Protein AF-A0A0G0WFK4-F1 (afdb_monomer_lite)

Structure (mmCIF, N/CA/C/O backbone):
data_AF-A0A0G0WFK4-F1
#
_entry.id   AF-A0A0G0WFK4-F1
#
loop_
_atom_site.group_PDB
_atom_site.id
_atom_site.type_symbol
_atom_site.label_atom_id
_atom_site.label_alt_id
_atom_site.label_comp_id
_atom_site.label_asym_id
_atom_site.label_entity_id
_atom_site.label_seq_id
_atom_site.pdbx_PDB_ins_code
_atom_site.Cartn_x
_atom_site.Cartn_y
_atom_site.Cartn_z
_atom_site.occupancy
_atom_site.B_iso_or_equiv
_atom_site.auth_seq_id
_atom_site.auth_comp_id
_atom_site.auth_asym_id
_atom_site.auth_atom_id
_atom_site.pdbx_PDB_model_num
ATOM 1 N N . MET A 1 1 ? -22.152 2.661 3.006 1.00 64.81 1 MET A N 1
ATOM 2 C CA . MET A 1 1 ? -20.702 2.410 2.831 1.00 64.81 1 MET A CA 1
ATOM 3 C C . MET A 1 1 ? -20.285 1.406 3.895 1.00 64.81 1 MET A C 1
ATOM 5 O O . MET A 1 1 ? -20.731 1.588 5.021 1.00 64.81 1 MET A O 1
ATOM 9 N N . ARG A 1 2 ? -19.544 0.336 3.561 1.00 86.88 2 ARG A N 1
ATOM 10 C CA . ARG A 1 2 ? -19.130 -0.651 4.581 1.00 86.88 2 ARG A CA 1
ATOM 11 C C . ARG A 1 2 ? -18.030 -0.054 5.489 1.00 86.88 2 ARG A C 1
ATOM 13 O O . ARG A 1 2 ? -17.237 0.732 4.957 1.00 86.88 2 ARG A O 1
ATOM 20 N N . PRO A 1 3 ? -17.988 -0.369 6.797 1.00 92.56 3 PRO A N 1
ATOM 21 C CA . PRO A 1 3 ? -17.028 0.206 7.750 1.00 92.56 3 PRO A CA 1
ATOM 22 C C . PRO A 1 3 ? -15.561 0.109 7.313 1.00 92.56 3 PRO A C 1
ATOM 24 O O . PRO A 1 3 ? -14.814 1.074 7.450 1.00 92.56 3 PRO A O 1
ATOM 27 N N . GLU A 1 4 ? -15.167 -0.997 6.688 1.00 91.81 4 GLU A N 1
ATOM 28 C CA . GLU A 1 4 ? -13.802 -1.282 6.233 1.00 91.81 4 GLU A CA 1
ATOM 29 C C . GLU A 1 4 ? -13.328 -0.271 5.193 1.00 91.81 4 GLU A C 1
ATOM 31 O O . GLU A 1 4 ? -12.242 0.288 5.305 1.00 91.81 4 GLU A O 1
ATOM 36 N N . HIS A 1 5 ? -14.172 0.041 4.208 1.00 90.56 5 HIS A N 1
ATOM 37 C CA . HIS A 1 5 ? -13.826 1.007 3.164 1.00 90.56 5 HIS A CA 1
ATOM 38 C C . HIS A 1 5 ? -13.677 2.424 3.719 1.00 90.56 5 HIS A C 1
ATOM 40 O O . HIS A 1 5 ? -12.835 3.188 3.249 1.00 90.56 5 HIS A O 1
ATOM 46 N N . LYS A 1 6 ? -14.485 2.778 4.727 1.00 93.38 6 LYS A N 1
ATOM 47 C CA . LYS A 1 6 ? -14.355 4.061 5.420 1.00 93.38 6 LYS A CA 1
ATOM 48 C C . LYS A 1 6 ? -13.047 4.101 6.215 1.00 93.38 6 LYS A C 1
ATOM 50 O O . LYS A 1 6 ? -12.287 5.051 6.068 1.00 93.38 6 LYS A O 1
ATOM 55 N N . ALA A 1 7 ? -12.765 3.057 6.991 1.00 94.38 7 ALA A N 1
ATOM 56 C CA . ALA A 1 7 ? -11.561 2.945 7.808 1.00 94.38 7 ALA A CA 1
ATOM 57 C C . ALA A 1 7 ? -10.271 2.967 6.965 1.00 94.38 7 ALA A C 1
ATOM 59 O O . ALA A 1 7 ? -9.344 3.713 7.271 1.00 94.38 7 ALA A O 1
ATOM 60 N N . LEU A 1 8 ? -10.228 2.219 5.859 1.00 92.44 8 LEU A N 1
ATOM 61 C CA . LEU A 1 8 ? -9.098 2.226 4.925 1.00 92.44 8 LEU A CA 1
ATOM 62 C C . LEU A 1 8 ? -8.889 3.606 4.294 1.00 92.44 8 LEU A C 1
ATOM 64 O O . LEU A 1 8 ? -7.750 4.043 4.139 1.00 92.44 8 LEU A O 1
ATOM 68 N N . GLY A 1 9 ? -9.976 4.307 3.957 1.00 91.38 9 GLY A N 1
ATOM 69 C CA . GLY A 1 9 ? -9.890 5.659 3.415 1.00 91.38 9 GLY A CA 1
ATOM 70 C C . GLY A 1 9 ? -9.266 6.648 4.405 1.00 91.38 9 GLY A C 1
ATOM 71 O O . GLY A 1 9 ? -8.356 7.399 4.054 1.00 91.38 9 GLY A O 1
ATOM 72 N N . GLU A 1 10 ? -9.711 6.599 5.659 1.00 93.56 10 GLU A N 1
ATOM 73 C CA . GLU A 1 10 ? -9.184 7.402 6.769 1.00 93.56 10 GLU A CA 1
ATOM 74 C C . GLU A 1 10 ? -7.695 7.123 7.035 1.00 93.56 10 GLU A C 1
ATOM 76 O O . GLU A 1 10 ? -6.894 8.052 7.173 1.00 93.56 10 GLU A O 1
ATOM 81 N N . TYR A 1 11 ? -7.298 5.851 7.007 1.00 93.38 11 TYR A N 1
ATOM 82 C CA . TYR A 1 11 ? -5.913 5.444 7.220 1.00 93.38 11 TYR A CA 1
ATOM 83 C C . TYR A 1 11 ? -4.987 5.895 6.078 1.00 93.38 11 TYR A C 1
ATOM 85 O O . TYR A 1 11 ? -3.985 6.581 6.303 1.00 93.38 11 TYR A O 1
ATOM 93 N N . TYR A 1 12 ? -5.320 5.543 4.832 1.00 89.06 12 TYR A N 1
ATOM 94 C CA . TYR A 1 12 ? -4.417 5.755 3.699 1.00 89.06 12 TYR A CA 1
ATOM 95 C C . TYR A 1 12 ? -4.435 7.187 3.148 1.00 89.06 12 TYR A C 1
ATOM 97 O O . TYR A 1 12 ? -3.385 7.677 2.726 1.00 89.06 12 TYR A O 1
ATOM 105 N N . PHE A 1 13 ? -5.588 7.867 3.142 1.00 86.88 13 PHE A N 1
ATOM 106 C CA . PHE A 1 13 ? -5.724 9.190 2.512 1.00 86.88 13 PHE A CA 1
ATOM 107 C C . PHE A 1 13 ? -5.757 10.348 3.509 1.00 86.88 13 PHE A C 1
ATOM 109 O O . PHE A 1 13 ? -5.319 11.444 3.164 1.00 86.88 13 PHE A O 1
ATOM 116 N N . HIS A 1 14 ? -6.222 10.120 4.740 1.00 88.50 14 HIS A N 1
ATOM 117 C CA . HIS A 1 14 ? -6.256 11.151 5.786 1.00 88.50 14 HIS A CA 1
ATOM 118 C C . HIS A 1 14 ? -5.124 11.009 6.813 1.00 88.50 14 HIS A C 1
ATOM 120 O O . HIS A 1 14 ? -4.964 11.869 7.676 1.00 88.50 14 HIS A O 1
ATOM 126 N N . GLY A 1 15 ? -4.304 9.960 6.694 1.00 85.38 15 GLY A N 1
ATOM 127 C CA . GLY A 1 15 ? -3.072 9.788 7.460 1.00 85.38 15 GLY A CA 1
ATOM 128 C C . GLY A 1 15 ? -3.271 9.484 8.943 1.00 85.38 15 GLY A C 1
ATOM 129 O O . GLY A 1 15 ? -2.293 9.554 9.692 1.00 85.38 15 GLY A O 1
ATOM 130 N N . LYS A 1 16 ? -4.498 9.139 9.347 1.00 93.31 16 LYS A N 1
ATOM 131 C CA . LYS A 1 16 ? -4.846 8.721 10.707 1.00 93.31 16 LYS A CA 1
ATOM 132 C C . LYS A 1 16 ? -4.148 7.412 11.078 1.00 93.31 16 LYS A C 1
ATOM 134 O O . LYS A 1 16 ? -3.753 6.621 10.218 1.00 93.31 16 LYS A O 1
ATOM 139 N N . THR A 1 17 ? -4.010 7.166 12.374 1.00 94.88 17 THR A N 1
ATOM 140 C CA . THR A 1 17 ? -3.558 5.866 12.890 1.00 94.88 17 THR A CA 1
ATOM 141 C C . THR A 1 17 ? -4.602 4.772 12.619 1.00 94.88 17 THR A C 1
ATOM 143 O O . THR A 1 17 ? -5.748 5.070 12.266 1.00 94.88 17 THR A O 1
ATOM 146 N N . ILE A 1 18 ? -4.219 3.497 12.773 1.00 93.88 18 ILE A N 1
ATOM 147 C CA . ILE A 1 18 ? -5.154 2.361 12.657 1.00 93.88 18 ILE A CA 1
ATOM 148 C C . ILE A 1 18 ? -6.304 2.536 13.656 1.00 93.88 18 ILE A C 1
ATOM 150 O O . ILE A 1 18 ? -7.464 2.501 13.254 1.00 93.88 18 ILE A O 1
ATOM 154 N N . ASP A 1 19 ? -5.993 2.844 14.916 1.00 96.56 19 ASP A N 1
ATOM 155 C CA . ASP A 1 19 ? -6.999 3.016 15.968 1.00 96.56 19 ASP A CA 1
ATOM 156 C C . ASP A 1 19 ? -7.962 4.173 15.693 1.00 96.56 19 ASP A C 1
ATOM 158 O O . ASP A 1 19 ? -9.178 4.019 15.807 1.00 96.56 19 ASP A O 1
ATOM 162 N N .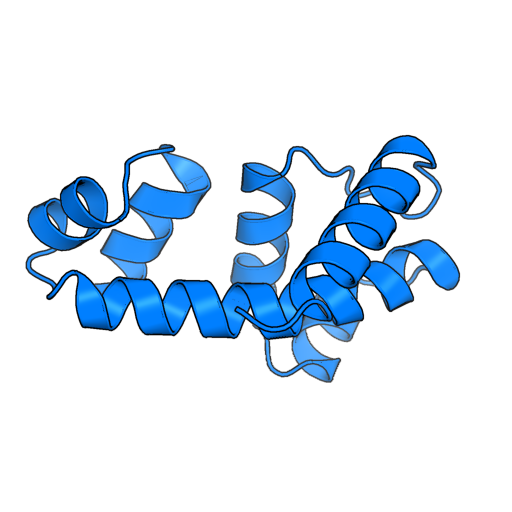 GLU A 1 20 ? -7.450 5.336 15.286 1.00 97.44 20 GLU A N 1
ATOM 163 C CA . GLU A 1 20 ? -8.295 6.487 14.946 1.00 97.44 20 GLU A CA 1
ATOM 164 C C . GLU A 1 20 ? -9.212 6.186 13.757 1.00 97.44 20 GLU A C 1
ATOM 166 O O . GLU A 1 20 ? -10.393 6.553 13.760 1.00 97.44 20 GLU A O 1
ATOM 171 N N . SER A 1 21 ? -8.675 5.504 12.746 1.00 96.75 21 SER A N 1
ATOM 172 C CA . SER A 1 21 ? -9.403 5.149 11.530 1.00 96.75 21 SER A CA 1
ATOM 173 C C . SER A 1 21 ? -10.505 4.133 11.824 1.00 96.75 21 SER A C 1
ATOM 175 O O . SER A 1 21 ? -11.664 4.378 11.477 1.00 96.75 21 SER A O 1
ATOM 177 N N . ALA A 1 22 ? -10.172 3.050 12.531 1.00 96.31 22 ALA A N 1
ATOM 178 C CA . ALA A 1 22 ? -11.100 1.995 12.929 1.00 96.31 22 ALA A CA 1
ATOM 179 C C . ALA A 1 22 ? -12.217 2.546 13.830 1.00 96.31 22 ALA A C 1
ATOM 181 O O . ALA A 1 22 ? -13.403 2.405 13.514 1.00 96.31 22 ALA A O 1
ATOM 182 N N . LYS A 1 23 ? -11.855 3.324 14.862 1.00 96.50 23 LYS A N 1
ATOM 183 C CA . LYS A 1 23 ? -12.810 3.988 15.762 1.00 96.50 23 LYS A CA 1
ATOM 184 C C . LYS A 1 23 ? -13.776 4.905 15.013 1.00 96.50 23 LYS A C 1
ATOM 186 O O . LYS A 1 23 ? -14.975 4.881 15.280 1.00 96.50 23 LYS A O 1
ATOM 191 N N . SER A 1 24 ? -13.286 5.701 14.061 1.00 94.88 24 SER A N 1
ATOM 192 C CA . SER A 1 24 ? -14.133 6.622 13.284 1.00 94.88 24 SER A CA 1
ATOM 193 C C . SER A 1 24 ? -15.129 5.913 12.354 1.00 94.88 24 SER A C 1
ATOM 195 O O . SER A 1 24 ? -16.141 6.499 11.942 1.00 94.88 24 SER A O 1
ATOM 197 N N . ALA A 1 25 ? -14.851 4.655 12.015 1.00 94.62 25 ALA A N 1
ATOM 198 C CA . ALA A 1 25 ? -15.683 3.819 11.165 1.00 94.62 25 ALA A CA 1
ATOM 199 C C . ALA A 1 25 ? -16.572 2.838 11.944 1.00 94.62 25 ALA A C 1
ATOM 201 O O . ALA A 1 25 ? -17.462 2.248 11.335 1.00 94.62 25 ALA A O 1
ATOM 202 N N . GLY A 1 26 ? -16.369 2.696 13.258 1.00 95.31 26 GLY A N 1
ATOM 203 C CA . GLY A 1 26 ? -17.031 1.669 14.064 1.00 95.31 26 GLY A CA 1
ATOM 204 C C . GLY A 1 26 ? -16.549 0.254 13.727 1.00 95.31 26 GLY A C 1
ATOM 205 O O . GLY A 1 26 ? -17.352 -0.672 13.745 1.00 95.31 26 GLY A O 1
ATOM 206 N N . LEU A 1 27 ? -15.270 0.115 13.365 1.00 96.31 27 LEU A N 1
ATOM 207 C CA . LEU A 1 27 ? -14.598 -1.145 13.042 1.00 96.31 27 LEU A CA 1
ATOM 208 C C . LEU A 1 27 ? -13.624 -1.513 14.170 1.00 96.31 27 LEU A C 1
ATOM 210 O O . LEU A 1 27 ? -13.079 -0.619 14.821 1.00 96.31 27 LEU A O 1
ATOM 214 N N . ASP A 1 28 ? -13.385 -2.804 14.387 1.00 96.25 28 ASP A N 1
ATOM 215 C CA . ASP A 1 28 ? -12.339 -3.251 15.305 1.00 96.25 28 ASP A CA 1
ATOM 216 C C . ASP A 1 28 ? -10.941 -2.941 14.732 1.00 96.25 28 ASP A C 1
ATOM 218 O O . ASP A 1 28 ? -10.670 -3.163 13.547 1.00 96.25 28 ASP A O 1
ATOM 222 N N . SER A 1 29 ? -10.033 -2.420 15.562 1.00 95.88 29 SER A N 1
ATOM 223 C CA . SER A 1 29 ? -8.677 -2.070 15.119 1.00 95.88 29 SER A CA 1
ATOM 224 C C . SER A 1 29 ? -7.915 -3.267 14.549 1.00 95.88 29 SER A C 1
ATOM 226 O O . SER A 1 29 ? -7.195 -3.107 13.565 1.00 95.88 29 SER A O 1
ATOM 228 N N . SER A 1 30 ? -8.102 -4.469 15.104 1.00 95.88 30 SER A N 1
ATOM 229 C CA . SER A 1 30 ? -7.426 -5.683 14.630 1.00 95.88 30 SER A CA 1
ATOM 230 C C . SER A 1 30 ? -7.941 -6.144 13.264 1.00 95.88 30 SER A C 1
ATOM 232 O O . SER A 1 30 ? -7.197 -6.739 12.484 1.00 95.88 30 SER A O 1
ATOM 234 N N . GLU A 1 31 ? -9.203 -5.852 12.939 1.00 95.62 31 GLU A N 1
ATOM 235 C CA . GLU A 1 31 ? -9.756 -6.107 11.608 1.00 95.62 31 GLU A CA 1
ATOM 236 C C . GLU A 1 31 ? -9.151 -5.153 10.578 1.00 95.62 31 GLU A C 1
ATOM 238 O O . GLU A 1 31 ? -8.713 -5.599 9.515 1.00 95.62 31 GLU A O 1
ATOM 243 N N . LEU A 1 32 ? -9.050 -3.859 10.906 1.00 95.62 32 LEU A N 1
ATOM 244 C CA . LEU A 1 32 ? -8.381 -2.894 10.032 1.00 95.62 32 LEU A CA 1
ATOM 245 C C . LEU A 1 32 ? -6.901 -3.233 9.842 1.00 95.62 32 LEU A C 1
ATOM 247 O O . LEU A 1 32 ? -6.391 -3.155 8.725 1.00 95.62 32 LEU A O 1
ATOM 251 N N . GLU A 1 33 ? -6.217 -3.625 10.914 1.00 95.44 33 GLU A N 1
ATOM 252 C CA . GLU A 1 33 ? -4.810 -4.003 10.865 1.00 95.44 33 GLU A CA 1
ATOM 253 C C . GLU A 1 33 ? -4.575 -5.174 9.906 1.00 95.44 33 GLU A C 1
ATOM 255 O O . GLU A 1 33 ? -3.699 -5.086 9.045 1.00 95.44 33 GLU A O 1
ATOM 260 N N . LYS A 1 34 ? -5.398 -6.228 9.972 1.00 95.38 34 LYS A N 1
ATOM 261 C CA . LYS A 1 34 ? -5.317 -7.367 9.042 1.00 95.38 34 LYS A CA 1
ATOM 262 C C . LYS A 1 34 ? -5.493 -6.939 7.586 1.00 95.38 34 LYS A C 1
ATOM 264 O O . LYS A 1 34 ? -4.757 -7.413 6.723 1.00 95.38 34 LYS A O 1
ATOM 269 N N . LEU A 1 35 ? -6.437 -6.037 7.311 1.00 93.81 35 LEU A N 1
ATOM 270 C CA . LEU A 1 35 ? -6.661 -5.515 5.959 1.00 93.81 35 LEU A CA 1
ATOM 271 C C . LEU A 1 35 ? -5.452 -4.720 5.455 1.00 93.81 35 LEU A C 1
ATOM 273 O O . LEU A 1 35 ? -4.993 -4.937 4.336 1.00 93.81 35 LEU A O 1
ATOM 277 N N . VAL A 1 36 ? -4.905 -3.830 6.286 1.00 93.38 36 VAL A N 1
ATOM 278 C CA . VAL A 1 36 ? -3.706 -3.045 5.952 1.00 93.38 36 VAL A CA 1
ATOM 279 C C . VAL A 1 36 ? -2.503 -3.961 5.721 1.00 93.38 36 VAL A C 1
ATOM 281 O O . VAL A 1 36 ? -1.763 -3.770 4.757 1.00 93.38 36 VAL A O 1
ATOM 284 N N . GLN A 1 37 ? -2.309 -4.979 6.562 1.00 92.31 37 GLN A N 1
ATOM 285 C CA . GLN A 1 37 ? -1.232 -5.957 6.401 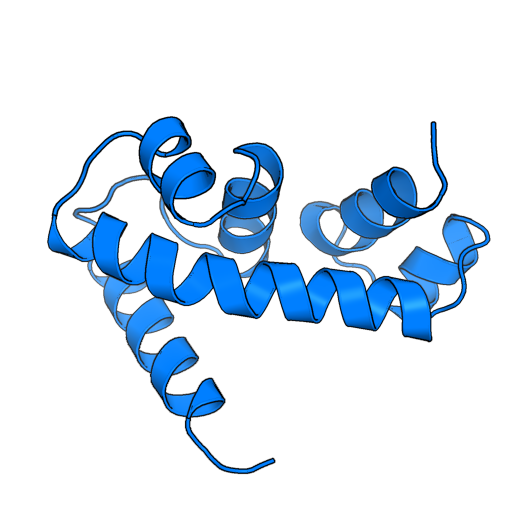1.00 92.31 37 GLN A CA 1
ATOM 286 C C . GLN A 1 37 ? -1.363 -6.737 5.085 1.00 92.31 37 GLN A C 1
ATOM 288 O O . GLN A 1 37 ? -0.370 -6.879 4.367 1.00 92.31 37 GLN A O 1
ATOM 293 N N . ASP A 1 38 ? -2.567 -7.196 4.734 1.00 93.06 38 ASP A N 1
ATOM 294 C CA . ASP A 1 38 ? -2.828 -7.897 3.471 1.00 93.06 38 ASP A CA 1
ATOM 295 C C . ASP A 1 38 ? -2.560 -7.000 2.251 1.00 93.06 38 ASP A C 1
ATOM 297 O O . ASP A 1 38 ? -1.824 -7.392 1.339 1.00 93.06 38 ASP A O 1
ATOM 301 N N . ILE A 1 39 ? -3.063 -5.758 2.268 1.00 93.94 39 ILE A N 1
ATOM 302 C CA . ILE A 1 39 ? -2.807 -4.772 1.207 1.00 93.94 39 ILE A CA 1
ATOM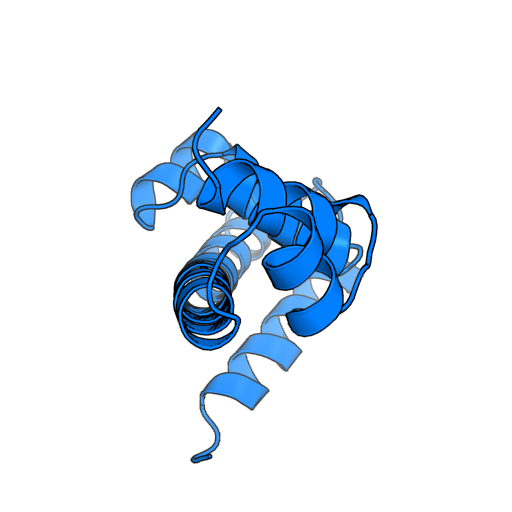 303 C C . ILE A 1 39 ? -1.307 -4.508 1.074 1.00 93.94 39 ILE A C 1
ATOM 305 O O . ILE A 1 39 ? -0.785 -4.529 -0.042 1.00 93.94 39 ILE A O 1
ATOM 309 N N . ASN A 1 40 ? -0.589 -4.298 2.180 1.00 91.38 40 ASN A N 1
ATOM 310 C CA . ASN A 1 40 ? 0.848 -4.024 2.158 1.00 91.38 40 ASN A CA 1
ATOM 311 C C . ASN A 1 40 ? 1.642 -5.214 1.594 1.00 91.38 40 ASN A C 1
ATOM 313 O O . ASN A 1 40 ? 2.508 -5.026 0.738 1.00 91.38 40 ASN A O 1
ATOM 317 N N . LYS A 1 41 ? 1.315 -6.440 2.026 1.00 92.00 41 LYS A N 1
ATOM 318 C CA . LYS A 1 41 ? 1.951 -7.685 1.565 1.00 92.00 41 LYS A CA 1
ATOM 319 C C . LYS A 1 41 ? 1.780 -7.912 0.060 1.00 92.00 41 LYS A C 1
ATOM 321 O O . LYS A 1 41 ? 2.678 -8.453 -0.578 1.00 92.00 41 LYS A O 1
ATOM 326 N N . LYS A 1 42 ? 0.649 -7.498 -0.515 1.00 95.38 42 LYS A N 1
ATOM 327 C CA . LYS A 1 42 ? 0.395 -7.578 -1.963 1.00 95.38 42 LYS A CA 1
ATOM 328 C C . LYS A 1 42 ? 0.985 -6.392 -2.732 1.00 95.38 42 LYS A C 1
ATOM 330 O O . LYS A 1 42 ? 1.489 -6.572 -3.838 1.00 95.38 42 LYS A O 1
ATOM 335 N N . SER A 1 43 ? 0.946 -5.189 -2.157 1.00 96.12 43 SER A N 1
ATOM 336 C CA . SER A 1 43 ? 1.342 -3.946 -2.837 1.00 96.12 43 SER A CA 1
ATOM 337 C C . SER A 1 43 ? 2.843 -3.860 -3.081 1.00 96.12 43 SER A C 1
ATOM 339 O O . SER A 1 43 ? 3.259 -3.384 -4.132 1.00 96.12 43 SER A O 1
ATOM 341 N N . ILE A 1 44 ? 3.666 -4.341 -2.147 1.00 95.00 44 ILE A N 1
ATOM 342 C CA . ILE A 1 44 ? 5.128 -4.308 -2.288 1.00 95.00 44 ILE A CA 1
ATOM 343 C C . ILE A 1 44 ? 5.612 -5.109 -3.506 1.00 95.00 44 ILE A C 1
ATOM 345 O O . ILE A 1 44 ? 6.242 -4.501 -4.373 1.00 95.00 44 ILE A O 1
ATOM 349 N N . PRO A 1 45 ? 5.301 -6.411 -3.660 1.00 95.38 45 PRO A N 1
ATOM 350 C CA . PRO A 1 45 ? 5.747 -7.160 -4.832 1.00 95.38 45 PRO A CA 1
ATOM 351 C C . PRO A 1 45 ? 5.083 -6.674 -6.130 1.00 95.38 45 PRO A C 1
ATOM 353 O O . PRO A 1 45 ? 5.724 -6.695 -7.182 1.00 95.38 45 PRO A O 1
ATOM 356 N N . ALA A 1 46 ? 3.846 -6.164 -6.068 1.00 96.62 46 ALA A N 1
ATOM 357 C CA . ALA A 1 46 ? 3.197 -5.525 -7.212 1.00 96.62 46 ALA A CA 1
ATOM 358 C C . ALA A 1 46 ? 3.985 -4.297 -7.699 1.00 96.62 46 ALA A C 1
ATOM 360 O O . ALA A 1 46 ? 4.251 -4.147 -8.893 1.00 96.62 46 ALA A O 1
ATOM 361 N N . LEU A 1 47 ? 4.417 -3.439 -6.772 1.00 97.00 47 LEU A N 1
ATOM 362 C CA . LEU A 1 47 ? 5.202 -2.253 -7.096 1.00 97.00 47 LEU A CA 1
ATOM 363 C C . LEU A 1 47 ? 6.645 -2.589 -7.483 1.00 97.00 47 LEU A C 1
ATOM 365 O O . LEU A 1 47 ? 7.187 -1.915 -8.353 1.00 97.00 47 LEU A O 1
ATOM 369 N N . GLN A 1 48 ? 7.254 -3.644 -6.930 1.00 95.25 48 GLN A N 1
ATOM 370 C CA . GLN A 1 48 ? 8.551 -4.140 -7.411 1.00 95.25 48 GLN A CA 1
ATOM 371 C C . GLN A 1 48 ? 8.480 -4.519 -8.893 1.00 95.25 48 GLN A C 1
ATOM 373 O O . GLN A 1 48 ? 9.355 -4.134 -9.666 1.00 95.25 48 GLN A O 1
ATOM 378 N N . GLU A 1 49 ? 7.428 -5.232 -9.310 1.00 95.56 49 GLU A N 1
ATOM 379 C CA . GLU A 1 49 ? 7.235 -5.555 -10.723 1.00 95.56 49 GLU A CA 1
ATOM 380 C C . GLU A 1 49 ? 6.990 -4.297 -11.565 1.00 95.56 49 GLU A C 1
ATOM 382 O O . GLU A 1 49 ? 7.612 -4.146 -12.618 1.00 95.56 49 GLU A O 1
ATOM 387 N N . PHE A 1 50 ? 6.138 -3.385 -11.088 1.00 96.44 50 PHE A N 1
ATOM 388 C CA . PHE A 1 50 ? 5.852 -2.126 -11.771 1.00 96.44 50 PHE A CA 1
ATOM 389 C C . PHE A 1 50 ? 7.116 -1.291 -12.007 1.00 96.44 50 PHE A C 1
ATOM 391 O O . PHE A 1 50 ? 7.384 -0.935 -13.147 1.00 96.44 50 PHE A O 1
ATOM 398 N N . TYR A 1 51 ? 7.933 -1.030 -10.982 1.00 95.12 51 TYR A N 1
ATOM 399 C CA . TYR A 1 51 ? 9.171 -0.250 -11.129 1.00 95.12 51 TYR A CA 1
ATOM 400 C C . TYR A 1 51 ? 10.269 -0.984 -11.913 1.00 95.12 51 TYR A C 1
ATOM 402 O O . TYR A 1 51 ? 11.187 -0.350 -12.427 1.00 95.12 51 TYR A O 1
ATOM 410 N N . ALA A 1 52 ? 10.202 -2.315 -12.023 1.00 93.12 52 ALA A N 1
ATOM 411 C CA . ALA A 1 52 ? 11.162 -3.091 -12.805 1.00 93.12 52 ALA A CA 1
ATOM 412 C C . ALA A 1 52 ? 10.805 -3.180 -14.298 1.00 93.12 52 ALA A C 1
ATOM 414 O O . ALA A 1 52 ? 11.704 -3.235 -15.135 1.00 93.12 52 ALA A O 1
ATOM 415 N N . LYS A 1 53 ? 9.511 -3.261 -14.636 1.00 93.44 53 LYS A N 1
ATOM 416 C CA . LYS A 1 53 ? 9.039 -3.597 -15.995 1.00 93.44 53 LYS A CA 1
ATOM 417 C C . LYS A 1 53 ? 8.078 -2.572 -16.602 1.00 93.44 53 LYS A C 1
ATOM 419 O O . LYS A 1 53 ? 7.749 -2.683 -17.780 1.00 93.44 53 LYS A O 1
ATOM 424 N N . GLY A 1 54 ? 7.605 -1.610 -15.817 1.00 92.19 54 GLY A N 1
ATOM 425 C CA . GLY A 1 54 ? 6.517 -0.713 -16.187 1.00 92.19 54 GLY A CA 1
ATOM 426 C C . GLY A 1 54 ? 5.162 -1.423 -16.280 1.00 92.19 54 GLY A C 1
ATOM 427 O O . GLY A 1 54 ? 4.946 -2.503 -15.729 1.00 92.19 54 GLY A O 1
ATOM 428 N N . GLY A 1 55 ? 4.223 -0.794 -16.989 1.00 90.88 55 GLY A N 1
ATOM 429 C CA . GLY A 1 55 ? 2.880 -1.325 -17.236 1.00 90.88 55 GLY A CA 1
ATOM 430 C C . GLY A 1 55 ? 1.763 -0.465 -16.650 1.00 90.88 55 GLY A C 1
ATOM 431 O O . GLY A 1 55 ? 1.983 0.618 -16.116 1.00 90.88 55 GLY A O 1
ATOM 432 N N . SER A 1 56 ? 0.518 -0.928 -16.781 1.00 94.56 56 SER A N 1
ATOM 433 C CA . SER A 1 56 ? -0.624 -0.203 -16.218 1.00 94.56 56 SER A CA 1
ATOM 434 C C . SER A 1 56 ? -0.849 -0.587 -14.753 1.00 94.56 56 SER A C 1
ATOM 436 O O . SER A 1 56 ? -0.883 -1.767 -14.412 1.00 94.56 56 SER A O 1
ATOM 438 N N . HIS A 1 57 ? -1.091 0.404 -13.892 1.00 92.62 57 HIS A N 1
ATOM 439 C CA . HIS A 1 57 ? -1.399 0.168 -12.476 1.00 92.62 57 HIS A CA 1
ATOM 440 C C . HIS A 1 57 ? -2.603 -0.758 -12.253 1.00 92.62 57 HIS A C 1
ATOM 442 O O . HIS A 1 57 ? -2.636 -1.473 -11.263 1.00 92.62 57 HIS A O 1
ATOM 448 N N . GLY A 1 58 ? -3.598 -0.735 -13.151 1.00 94.00 58 GLY A N 1
ATOM 449 C CA . GLY A 1 58 ? -4.764 -1.619 -13.047 1.00 94.00 58 GLY A CA 1
ATOM 450 C C . GLY A 1 58 ? -4.371 -3.077 -13.268 1.00 94.00 58 GLY A C 1
ATOM 451 O O . GLY A 1 58 ? -4.622 -3.911 -12.413 1.00 94.00 58 GLY A O 1
ATOM 452 N N . TYR A 1 59 ? -3.648 -3.346 -14.358 1.00 96.12 59 TYR A N 1
ATOM 453 C CA . TYR A 1 59 ? -3.133 -4.682 -14.655 1.00 96.12 59 TYR A CA 1
ATOM 454 C C . TYR A 1 59 ? -2.226 -5.222 -13.541 1.00 96.12 59 TYR A C 1
ATOM 456 O O . TYR A 1 59 ? -2.366 -6.373 -13.135 1.00 96.12 59 TYR A O 1
ATOM 464 N N . ILE A 1 60 ? -1.313 -4.389 -13.028 1.00 96.62 60 ILE A N 1
ATOM 465 C CA . ILE A 1 60 ? -0.431 -4.775 -11.922 1.00 96.62 60 ILE A CA 1
ATOM 466 C C . ILE A 1 60 ? -1.234 -5.046 -10.645 1.00 96.62 60 ILE A C 1
ATOM 468 O O . ILE A 1 60 ? -0.988 -6.054 -9.997 1.00 96.62 60 ILE A O 1
ATOM 472 N N . ALA A 1 61 ? -2.207 -4.204 -10.287 1.00 96.56 61 ALA A N 1
ATOM 473 C CA . ALA A 1 61 ? -3.037 -4.440 -9.105 1.00 96.56 61 ALA A CA 1
ATOM 474 C C . ALA A 1 61 ? -3.800 -5.772 -9.215 1.00 96.56 61 ALA A C 1
ATOM 476 O O . ALA A 1 61 ? -3.671 -6.630 -8.339 1.00 96.56 61 ALA A O 1
ATOM 477 N N . ASP A 1 62 ? -4.495 -5.984 -10.336 1.00 96.94 62 ASP A N 1
ATOM 478 C CA . ASP A 1 62 ? -5.313 -7.177 -10.562 1.00 96.94 62 ASP A CA 1
ATOM 479 C C . ASP A 1 62 ? -4.465 -8.458 -10.506 1.00 96.94 62 ASP A C 1
ATOM 481 O O . ASP A 1 62 ? -4.862 -9.445 -9.883 1.00 96.94 62 ASP A O 1
ATOM 485 N N . LYS A 1 63 ? -3.252 -8.432 -11.082 1.00 96.88 63 LYS A N 1
ATOM 486 C CA . LYS A 1 63 ? -2.308 -9.563 -11.058 1.00 96.88 6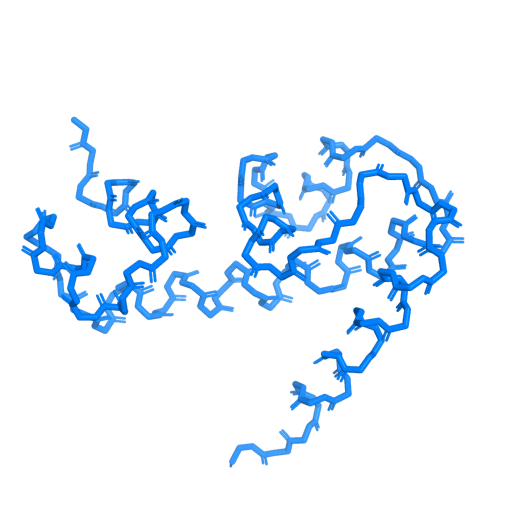3 LYS A CA 1
ATOM 487 C C . LYS A 1 63 ? -1.954 -10.017 -9.637 1.00 96.88 63 LYS A C 1
ATOM 489 O O . LYS A 1 63 ? -1.713 -11.203 -9.421 1.00 96.88 63 LYS A O 1
ATOM 494 N N . TYR A 1 64 ? -1.924 -9.092 -8.681 1.00 96.25 64 TYR A N 1
ATOM 495 C CA . TYR A 1 64 ? -1.580 -9.361 -7.283 1.00 96.25 64 TYR A CA 1
ATOM 496 C C . TYR A 1 64 ? -2.810 -9.432 -6.364 1.00 96.25 64 TYR A C 1
ATOM 498 O O . TYR A 1 64 ? -2.669 -9.445 -5.140 1.00 96.25 64 TYR A O 1
ATOM 506 N N . GLY A 1 65 ? -4.019 -9.512 -6.932 1.00 96.25 65 GLY A N 1
ATOM 507 C CA . GLY A 1 65 ? -5.260 -9.617 -6.162 1.00 96.25 65 GLY A CA 1
ATOM 508 C C . GLY A 1 65 ? -5.578 -8.357 -5.355 1.00 96.25 65 GLY A C 1
ATOM 509 O O . GLY A 1 65 ? -6.160 -8.457 -4.273 1.00 96.25 65 GLY A O 1
ATOM 510 N N . LEU A 1 66 ? -5.153 -7.201 -5.863 1.00 95.19 66 LEU A N 1
ATOM 511 C CA . LEU A 1 66 ? -5.503 -5.875 -5.371 1.00 95.19 66 LEU A CA 1
ATOM 512 C C . LEU A 1 66 ? -6.490 -5.234 -6.335 1.00 95.19 66 LEU A C 1
ATOM 514 O O . LEU A 1 66 ? -6.414 -5.437 -7.545 1.00 95.19 66 LEU A O 1
ATOM 518 N N . ASN A 1 67 ? -7.349 -4.365 -5.822 1.00 93.44 67 ASN A N 1
ATOM 519 C CA . ASN A 1 67 ? -7.976 -3.376 -6.680 1.00 93.44 67 ASN A CA 1
ATOM 520 C C . ASN A 1 67 ? -7.043 -2.169 -6.882 1.00 93.44 67 ASN A C 1
ATOM 522 O O . ASN A 1 67 ? -6.128 -1.886 -6.104 1.00 93.44 67 ASN A O 1
ATOM 526 N N . ARG A 1 68 ? -7.307 -1.398 -7.938 1.00 92.81 68 ARG A N 1
ATOM 527 C CA . ARG A 1 68 ? -6.493 -0.229 -8.299 1.00 92.81 68 ARG A CA 1
ATOM 528 C C . ARG A 1 68 ? -6.388 0.821 -7.185 1.00 92.81 68 ARG A C 1
ATOM 530 O O . ARG A 1 68 ? -5.357 1.481 -7.069 1.00 92.81 68 ARG A O 1
ATOM 537 N N . ASN A 1 69 ? -7.446 1.001 -6.395 1.00 91.19 69 ASN A N 1
ATOM 538 C CA . ASN A 1 69 ? -7.470 2.002 -5.332 1.00 91.19 69 ASN A CA 1
ATOM 539 C C . ASN A 1 69 ? -6.599 1.584 -4.148 1.00 91.19 69 ASN A C 1
ATOM 541 O O . ASN A 1 69 ? -5.971 2.454 -3.561 1.00 91.19 69 ASN A O 1
ATOM 545 N N . GLU A 1 70 ? -6.512 0.293 -3.830 1.00 93.69 70 GLU A N 1
ATOM 546 C CA . GLU A 1 70 ? -5.613 -0.227 -2.790 1.00 93.69 70 GLU A CA 1
ATOM 547 C C . GLU A 1 70 ? -4.148 0.018 -3.156 1.00 93.69 70 GLU A C 1
ATOM 549 O O . GLU A 1 70 ? -3.391 0.552 -2.346 1.00 93.69 70 GLU A O 1
ATOM 554 N N . LEU A 1 71 ? -3.768 -0.261 -4.408 1.00 95.12 71 LEU A N 1
ATOM 555 C CA . LEU A 1 71 ? -2.415 0.021 -4.889 1.00 95.12 71 LEU A CA 1
ATOM 556 C C . LEU A 1 71 ? -2.099 1.526 -4.817 1.00 95.12 71 LEU A C 1
ATOM 558 O O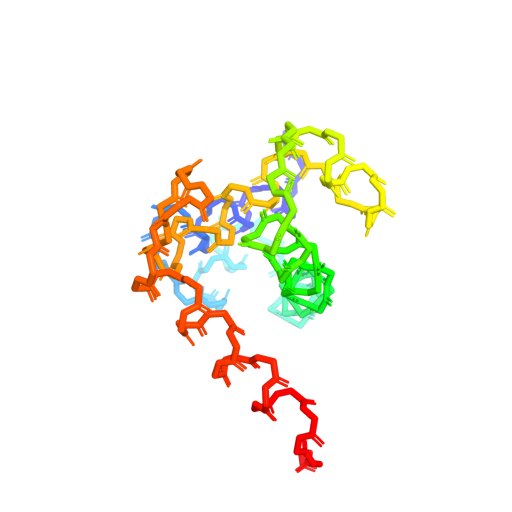 . LEU A 1 71 ? -1.041 1.924 -4.334 1.00 95.12 71 LEU A O 1
ATOM 562 N N . TYR A 1 72 ? -3.033 2.386 -5.236 1.00 93.56 72 TYR A N 1
ATOM 563 C CA . TYR A 1 72 ? -2.861 3.840 -5.135 1.00 93.56 72 TYR A CA 1
ATOM 564 C C . TYR A 1 72 ? -2.850 4.360 -3.698 1.00 93.56 72 TYR A C 1
ATOM 566 O O . TYR A 1 72 ? -2.115 5.303 -3.406 1.00 93.56 72 TYR A O 1
ATOM 574 N N . ALA A 1 73 ? -3.639 3.767 -2.808 1.00 91.00 73 ALA A N 1
ATOM 575 C CA . ALA A 1 73 ? -3.662 4.093 -1.391 1.00 91.00 73 ALA A CA 1
ATOM 576 C C . ALA A 1 73 ? -2.293 3.813 -0.757 1.00 91.00 73 ALA A C 1
ATOM 578 O O . ALA A 1 73 ? -1.722 4.689 -0.100 1.00 91.00 73 ALA A O 1
ATOM 579 N N . PHE A 1 74 ? -1.714 2.646 -1.057 1.00 93.88 74 PHE A N 1
ATOM 580 C CA . PHE A 1 74 ? -0.360 2.292 -0.648 1.00 93.88 74 PHE A CA 1
ATOM 581 C C . PHE A 1 74 ? 0.674 3.290 -1.194 1.00 93.88 74 PHE A C 1
ATOM 583 O O . PHE A 1 74 ? 1.447 3.868 -0.429 1.00 93.88 74 PHE A O 1
ATOM 590 N N . MET A 1 75 ? 0.650 3.569 -2.504 1.00 94.25 75 MET A N 1
ATOM 591 C CA . MET A 1 75 ? 1.567 4.534 -3.127 1.00 94.25 75 MET A CA 1
ATOM 592 C C . MET A 1 75 ? 1.465 5.927 -2.501 1.00 94.25 75 MET A C 1
ATOM 594 O O . MET A 1 75 ? 2.486 6.548 -2.220 1.00 94.25 75 MET A O 1
ATOM 598 N N . SER A 1 76 ? 0.248 6.405 -2.239 1.00 91.31 76 SER A N 1
ATOM 599 C CA . SER A 1 76 ? -0.002 7.699 -1.599 1.00 91.31 76 SER A CA 1
ATOM 600 C C . SER A 1 76 ? 0.604 7.759 -0.197 1.00 91.31 76 SER A C 1
ATOM 602 O O . SER A 1 76 ? 1.350 8.686 0.125 1.00 91.31 76 SER A O 1
ATOM 604 N N . ARG A 1 77 ? 0.348 6.737 0.628 1.00 89.12 77 ARG A N 1
ATOM 605 C CA . ARG A 1 77 ? 0.846 6.667 2.008 1.00 89.12 77 ARG A CA 1
ATOM 606 C C . ARG A 1 77 ? 2.371 6.653 2.076 1.00 89.12 77 ARG A C 1
ATOM 608 O O . ARG A 1 77 ? 2.942 7.299 2.952 1.00 89.12 77 ARG A O 1
ATOM 615 N N . HIS A 1 78 ? 3.013 5.973 1.130 1.00 91.25 78 HIS A N 1
ATOM 616 C CA . HIS A 1 78 ? 4.470 5.877 1.034 1.00 91.25 78 HIS A CA 1
ATOM 617 C C . HIS A 1 78 ? 5.115 6.954 0.143 1.00 91.25 78 HIS A C 1
ATOM 619 O O . HIS A 1 78 ? 6.332 6.934 -0.042 1.00 91.25 78 HIS A O 1
ATOM 625 N N . LYS A 1 79 ? 4.333 7.919 -0.368 1.00 92.75 79 LYS A N 1
ATOM 626 C CA . LYS A 1 79 ? 4.797 9.006 -1.251 1.00 92.75 79 LYS A CA 1
ATOM 627 C C . LYS A 1 79 ? 5.590 8.483 -2.454 1.00 92.75 79 LYS A C 1
ATOM 629 O O . LYS A 1 79 ? 6.706 8.931 -2.717 1.00 92.75 79 LYS A O 1
ATOM 634 N N . LEU A 1 80 ? 5.014 7.502 -3.140 1.00 94.81 80 LEU A N 1
ATOM 635 C CA . LEU A 1 80 ? 5.589 6.861 -4.315 1.00 94.81 80 LEU A CA 1
ATOM 636 C C . LEU A 1 80 ? 5.033 7.479 -5.599 1.00 94.81 80 LEU A C 1
ATOM 638 O O . LEU A 1 80 ? 3.847 7.818 -5.687 1.00 94.81 80 LEU A O 1
ATOM 642 N N . ASN A 1 81 ? 5.894 7.611 -6.600 1.00 95.06 81 ASN A N 1
ATOM 643 C CA . ASN A 1 81 ? 5.559 8.183 -7.892 1.00 95.06 81 ASN A CA 1
ATOM 644 C C . ASN A 1 81 ? 4.763 7.187 -8.748 1.00 95.06 81 ASN A C 1
ATOM 646 O O . ASN A 1 81 ? 4.981 5.985 -8.717 1.00 95.06 81 ASN A O 1
ATOM 650 N N . LYS A 1 82 ? 3.833 7.688 -9.560 1.00 92.62 82 LYS A N 1
ATOM 651 C CA . LYS A 1 82 ? 3.091 6.868 -10.532 1.00 92.62 82 LYS A CA 1
ATOM 652 C C . LYS A 1 82 ? 3.881 6.598 -11.810 1.00 92.62 82 LYS A C 1
ATOM 654 O O . LYS A 1 82 ? 3.391 5.885 -12.680 1.00 92.62 82 LYS A O 1
ATOM 659 N N . ASN A 1 83 ? 5.056 7.199 -11.959 1.00 93.31 83 ASN A N 1
ATOM 660 C CA . ASN A 1 83 ? 5.989 6.881 -13.023 1.00 93.31 83 ASN A CA 1
ATOM 661 C C . ASN A 1 83 ? 6.904 5.735 -12.577 1.00 93.31 83 ASN A C 1
ATOM 663 O O . ASN A 1 83 ? 7.582 5.859 -11.560 1.00 93.31 83 ASN A O 1
ATOM 667 N N . TYR A 1 84 ? 6.947 4.646 -13.347 1.00 91.50 84 TYR A N 1
ATOM 668 C CA . TYR A 1 84 ? 7.823 3.511 -13.047 1.00 91.50 84 TYR A CA 1
ATOM 669 C C . TYR A 1 84 ? 9.315 3.842 -13.224 1.00 91.50 84 TYR A C 1
ATOM 671 O O . TYR A 1 84 ? 10.162 3.121 -12.708 1.00 91.50 84 TYR A O 1
ATOM 679 N N . GLU A 1 85 ? 9.641 4.926 -13.930 1.00 94.31 85 GLU A N 1
ATOM 680 C CA . GLU A 1 85 ? 11.018 5.398 -14.139 1.00 94.31 85 GLU A CA 1
ATOM 681 C C . GLU A 1 85 ? 11.550 6.227 -12.955 1.00 94.31 85 GLU A C 1
ATOM 683 O O . GLU A 1 85 ? 12.681 6.705 -12.977 1.00 94.31 85 GLU A O 1
ATOM 688 N N . ASP A 1 86 ? 10.740 6.428 -11.911 1.00 96.50 86 ASP A N 1
ATOM 689 C CA . ASP A 1 86 ? 11.141 7.148 -10.706 1.00 96.50 86 ASP A CA 1
ATOM 690 C C . ASP A 1 86 ? 12.047 6.280 -9.817 1.00 96.50 86 ASP A C 1
ATOM 692 O O . ASP A 1 86 ? 11.593 5.429 -9.044 1.00 96.50 86 ASP A O 1
ATOM 696 N N . GLU A 1 87 ? 13.357 6.505 -9.922 1.00 94.94 87 GLU A N 1
ATOM 697 C CA . GLU A 1 87 ? 14.357 5.723 -9.186 1.00 94.94 87 GLU A CA 1
ATOM 698 C C . GLU A 1 87 ? 14.246 5.892 -7.657 1.00 94.94 87 GLU A C 1
ATOM 700 O O . GLU A 1 87 ? 14.514 4.944 -6.919 1.00 94.94 87 GLU A O 1
ATOM 705 N N . GLU A 1 88 ? 13.783 7.044 -7.148 1.00 96.38 88 GLU A N 1
ATOM 706 C CA . GLU A 1 88 ? 13.576 7.237 -5.703 1.00 96.38 88 GLU A CA 1
ATOM 707 C C . GLU A 1 88 ? 12.494 6.288 -5.161 1.00 96.38 88 GLU A C 1
ATOM 709 O O . GLU A 1 88 ? 12.674 5.633 -4.129 1.00 96.38 88 GLU A O 1
ATOM 714 N N . SER A 1 89 ? 11.372 6.168 -5.870 1.00 95.81 89 SER A N 1
ATOM 715 C CA . SER A 1 89 ? 10.275 5.274 -5.495 1.00 95.81 89 SER A CA 1
ATOM 716 C C . SER A 1 89 ? 10.663 3.804 -5.611 1.00 95.81 89 SER A C 1
ATOM 718 O O . SER A 1 89 ? 10.282 2.997 -4.758 1.00 95.81 89 SER A O 1
ATOM 720 N N . LYS A 1 90 ? 11.477 3.457 -6.611 1.00 95.12 90 LYS A N 1
ATOM 721 C CA . LYS A 1 90 ? 12.042 2.115 -6.774 1.00 95.12 90 LYS A CA 1
ATOM 722 C C . LYS A 1 90 ? 12.939 1.730 -5.598 1.00 95.12 90 LYS A C 1
ATOM 724 O O . LYS A 1 90 ? 12.747 0.658 -5.025 1.00 95.12 90 LYS A O 1
ATOM 729 N N . ILE A 1 91 ? 13.847 2.615 -5.176 1.00 94.94 91 ILE A N 1
ATOM 730 C CA . ILE A 1 91 ? 14.698 2.399 -3.993 1.00 94.94 91 ILE A CA 1
ATOM 731 C C . ILE A 1 91 ? 13.838 2.198 -2.738 1.00 94.94 91 ILE A C 1
ATOM 733 O O . ILE A 1 91 ? 14.052 1.242 -1.992 1.00 94.94 91 ILE A O 1
ATOM 737 N N . LYS A 1 92 ? 12.823 3.049 -2.525 1.00 94.94 92 LYS A N 1
ATOM 738 C CA . LYS A 1 92 ? 11.910 2.934 -1.374 1.00 94.94 92 LYS A CA 1
ATOM 739 C C . LYS A 1 92 ? 11.189 1.588 -1.329 1.00 94.94 92 LYS A C 1
ATOM 741 O O . LYS A 1 92 ? 11.106 0.981 -0.265 1.00 94.94 92 LYS A O 1
ATOM 746 N N . ILE A 1 93 ? 10.671 1.113 -2.461 1.00 94.31 93 ILE A N 1
ATOM 747 C CA . ILE A 1 93 ? 9.968 -0.175 -2.521 1.00 94.31 93 ILE A CA 1
ATOM 748 C C . ILE A 1 93 ? 10.904 -1.355 -2.268 1.00 94.31 93 ILE A C 1
ATOM 750 O O . ILE A 1 93 ? 10.514 -2.287 -1.565 1.00 94.31 93 ILE A O 1
ATOM 754 N N . MET A 1 94 ? 12.135 -1.309 -2.780 1.00 90.81 94 MET A N 1
ATOM 755 C CA . MET A 1 94 ? 13.130 -2.347 -2.501 1.00 90.81 94 MET A CA 1
ATOM 756 C C . MET A 1 94 ? 13.476 -2.413 -1.008 1.00 90.81 94 MET A C 1
ATOM 758 O O . MET A 1 94 ? 13.447 -3.498 -0.432 1.00 90.81 94 MET A O 1
ATOM 762 N N . ALA A 1 95 ? 13.683 -1.265 -0.354 1.00 91.88 95 ALA A N 1
ATOM 763 C CA . ALA A 1 95 ? 13.932 -1.211 1.089 1.00 91.88 95 ALA A CA 1
ATOM 764 C C . ALA A 1 95 ? 12.749 -1.756 1.917 1.00 91.88 95 ALA A C 1
ATOM 766 O O . ALA A 1 95 ? 12.943 -2.487 2.888 1.00 91.88 95 ALA A O 1
ATOM 767 N N . LEU A 1 96 ? 11.507 -1.452 1.519 1.00 89.81 96 LEU A N 1
ATOM 768 C CA . LEU A 1 96 ? 10.311 -1.983 2.184 1.00 89.81 96 LEU A CA 1
ATOM 769 C C . LEU A 1 96 ? 10.190 -3.509 2.036 1.00 89.81 96 LEU A C 1
ATOM 771 O O . LEU A 1 96 ? 9.815 -4.191 2.992 1.00 89.81 96 LEU A O 1
ATOM 775 N N . ALA A 1 97 ? 10.539 -4.060 0.871 1.00 86.00 97 ALA A N 1
ATOM 776 C CA . ALA A 1 97 ? 10.547 -5.505 0.652 1.00 86.00 97 ALA A CA 1
ATOM 777 C C . ALA A 1 97 ? 11.564 -6.227 1.549 1.00 86.00 97 ALA A C 1
ATOM 779 O O . ALA A 1 97 ? 11.272 -7.302 2.070 1.00 86.00 97 ALA A O 1
ATOM 780 N N . GLU A 1 98 ? 12.736 -5.633 1.778 1.00 83.81 98 GLU A N 1
ATOM 781 C CA . GLU A 1 98 ? 13.745 -6.184 2.691 1.00 83.81 98 GLU A CA 1
ATOM 782 C C . GLU A 1 98 ? 13.235 -6.230 4.135 1.00 83.81 98 GLU A C 1
ATOM 784 O O . GLU A 1 98 ? 13.363 -7.261 4.794 1.00 83.81 98 GLU A O 1
ATOM 789 N N . THR A 1 99 ? 12.562 -5.173 4.606 1.00 80.19 99 THR A N 1
ATOM 790 C CA . THR A 1 99 ? 11.995 -5.153 5.966 1.00 80.19 99 THR A CA 1
ATOM 791 C C . THR A 1 99 ? 10.895 -6.190 6.199 1.00 80.19 99 THR A C 1
ATOM 793 O O . THR A 1 99 ? 10.753 -6.660 7.321 1.00 80.19 99 THR A O 1
ATOM 796 N N . GLN A 1 100 ? 10.146 -6.595 5.166 1.00 68.44 100 GLN A N 1
ATOM 797 C CA . GLN A 1 100 ? 9.139 -7.659 5.293 1.00 68.44 100 GLN A CA 1
ATOM 798 C C . GLN A 1 100 ? 9.728 -9.074 5.357 1.00 68.44 100 GLN A C 1
ATOM 800 O O . GLN A 1 100 ? 9.056 -9.985 5.832 1.00 68.44 100 GLN A O 1
ATOM 805 N N . ASN A 1 101 ? 10.952 -9.271 4.860 1.00 59.62 101 ASN A N 1
ATOM 806 C CA . ASN A 1 101 ? 11.624 -10.573 4.868 1.00 59.62 101 ASN A CA 1
ATOM 807 C C . ASN A 1 101 ? 12.419 -10.829 6.156 1.00 59.62 101 ASN A C 1
ATOM 809 O O . ASN A 1 101 ? 12.914 -11.939 6.3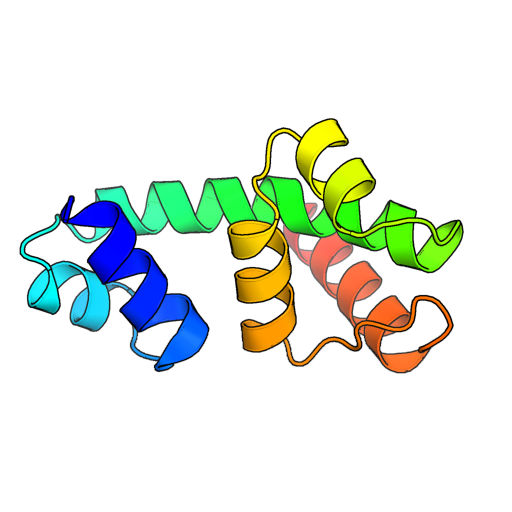59 1.00 59.62 101 ASN A O 1
ATOM 813 N N . LEU A 1 102 ? 12.553 -9.823 7.022 1.00 35.75 102 LEU A N 1
ATOM 814 C CA . LEU A 1 102 ? 13.110 -10.006 8.355 1.00 35.75 102 LEU A CA 1
ATOM 815 C C . LEU A 1 102 ? 12.055 -10.690 9.244 1.00 35.75 102 LEU A C 1
ATOM 817 O O . LEU A 1 102 ? 10.892 -10.284 9.212 1.00 35.75 102 LEU A O 1
ATOM 821 N N . PRO A 1 103 ? 12.420 -11.729 10.019 1.00 34.09 103 PRO A N 1
ATOM 822 C CA . PRO A 1 103 ? 11.496 -12.315 10.982 1.00 34.09 103 PRO A CA 1
ATOM 823 C C . PRO A 1 103 ? 11.060 -11.236 11.984 1.00 34.09 103 PRO A C 1
ATOM 825 O O . PRO A 1 103 ? 11.915 -10.545 12.542 1.00 34.09 103 PRO A O 1
ATOM 828 N N . LEU A 1 104 ? 9.740 -11.084 12.153 1.00 38.31 104 LEU A N 1
ATOM 829 C CA . LEU A 1 104 ? 9.126 -10.262 13.202 1.00 38.31 104 LEU A CA 1
ATOM 830 C C . LEU A 1 104 ? 9.462 -10.814 14.591 1.00 38.31 104 LEU A C 1
ATOM 832 O O . LEU A 1 104 ? 9.359 -12.052 14.762 1.00 38.31 104 LEU A O 1
#

Secondary structure (DSSP, 8-state):
--HHHHHHHHHHHH---HHHHHHHHT--HHHHHHHHHHHHHHHHHHHHHHHHH---HHHHHHHTT--HHHHHHHHHHTT--S-TT-HHHHHHHHHHHHHHHS--

Organism: NCBI:txid1618429

Foldseek 3Di:
DQLLVQLLCCCLPVVDDLVVSCVVSVHDSVVNVVVLVLLLVLLLVLLLCCLVPNDDLQVSQVVSVHHSVSNVSVCRNQVADPDSPPVVNNVSSVVSVVVVPDDD

pLDDT: mean 91.04, std 11.09, range [34.09, 97.44]

Radius of gyration: 13.88 Å; chains: 1; bounding box: 35×24×33 Å

Sequence (104 aa):
MRPEHKALGEYYFHGKTIDESAKSAGLDSSELEKLVQDINKKSIPALQEFYAKGGSHGYIADKYGLNRNELYAFMSRHKLNKNYEDEESKIKIMALAETQNLPL